Protein AF-A0A7R8VSJ0-F1 (afdb_monomer_lite)

InterPro domains:
  IPR018617 Ima1, N-terminal domain [PF09779] (17-130)
  IPR040041 Transmembrane protein 201 [PTHR28646] (9-121)

pLDDT: mean 77.92, std 18.59, range [39.81, 98.31]

Organism: Timema douglasi (NCBI:txid61478)

Radius of gyration: 23.64 Å; chains: 1; bounding box: 50×36×63 Å

Secondary structure (DSSP, 8-state):
----HHHHHHTT-EEEEE-TTT--EEEEEGGGTTSEE-TTT--EE-B-TTSSBSS--GGGT-GGGS----GGG--S------GGGPPPHHHHHHHHHHHHHHHT---SSGGGHHHHHGGGSTTTHHHHHGGG-

Structure (mmCIF, N/CA/C/O backbone):
data_AF-A0A7R8VSJ0-F1
#
_entry.id   AF-A0A7R8VSJ0-F1
#
loop_
_atom_site.group_PDB
_atom_site.id
_atom_site.type_symbol
_atom_site.label_atom_id
_atom_site.label_alt_id
_atom_site.label_comp_id
_atom_site.label_asym_id
_atom_site.label_entity_id
_atom_site.label_seq_id
_atom_site.pdbx_PDB_ins_code
_atom_site.Cartn_x
_atom_site.Cartn_y
_atom_site.Cartn_z
_atom_site.occupancy
_atom_site.B_iso_or_equiv
_atom_site.auth_seq_id
_atom_site.auth_comp_id
_atom_site.auth_asym_id
_atom_site.auth_atom_id
_atom_site.pdbx_PDB_model_num
ATOM 1 N N . MET A 1 1 ? 10.397 -17.850 -35.964 1.00 39.81 1 MET A N 1
ATOM 2 C CA . MET A 1 1 ? 9.974 -17.163 -34.722 1.00 39.81 1 MET A CA 1
ATOM 3 C C . MET A 1 1 ? 10.364 -15.698 -34.838 1.00 39.81 1 MET A C 1
ATOM 5 O O . MET A 1 1 ? 11.550 -15.401 -34.884 1.00 39.81 1 MET A O 1
ATOM 9 N N . ARG A 1 2 ? 9.397 -14.793 -35.027 1.00 45.97 2 ARG A N 1
ATOM 10 C CA . ARG A 1 2 ? 9.656 -13.374 -35.319 1.00 45.97 2 ARG A CA 1
ATOM 11 C C . ARG A 1 2 ? 9.321 -12.548 -34.081 1.00 45.97 2 ARG A C 1
ATOM 13 O O . ARG A 1 2 ? 8.182 -12.131 -33.908 1.00 45.97 2 ARG A O 1
ATOM 20 N N . TRP A 1 3 ? 10.304 -12.371 -33.205 1.00 49.09 3 TRP A N 1
ATOM 21 C CA . TRP A 1 3 ? 10.175 -11.503 -32.038 1.00 49.09 3 TRP A CA 1
ATOM 22 C C . TRP A 1 3 ? 9.968 -10.061 -32.512 1.00 49.09 3 TRP A C 1
ATOM 24 O O . TRP A 1 3 ? 10.756 -9.543 -33.308 1.00 49.09 3 TRP A O 1
ATOM 34 N N . LYS A 1 4 ? 8.876 -9.418 -32.087 1.00 52.50 4 LYS A N 1
ATOM 35 C CA . LYS A 1 4 ? 8.586 -8.033 -32.466 1.00 52.50 4 LYS A CA 1
ATOM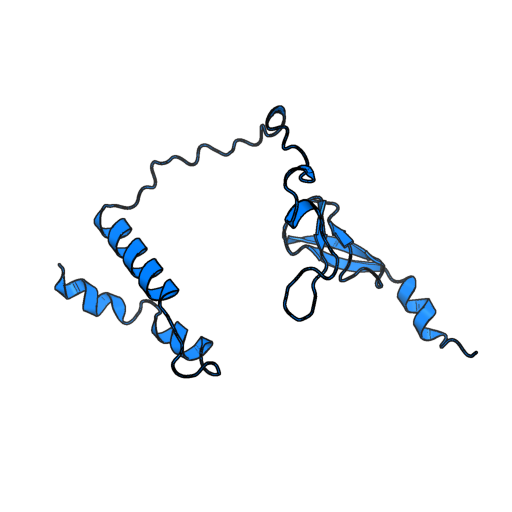 36 C C . LYS A 1 4 ? 9.618 -7.128 -31.791 1.00 52.50 4 LYS A C 1
ATOM 38 O O . LYS A 1 4 ? 9.660 -7.016 -30.571 1.00 52.50 4 LYS A O 1
ATOM 43 N N . VAL A 1 5 ? 10.423 -6.440 -32.598 1.00 57.50 5 VAL A N 1
ATOM 44 C CA . VAL A 1 5 ? 11.511 -5.517 -32.203 1.00 57.50 5 VAL A CA 1
ATOM 45 C C . VAL A 1 5 ? 11.097 -4.488 -31.121 1.00 57.50 5 VAL A C 1
ATOM 47 O O . VAL A 1 5 ? 11.942 -3.984 -30.384 1.00 57.50 5 VAL A O 1
ATOM 50 N N . GLY A 1 6 ? 9.796 -4.206 -30.968 1.00 55.69 6 GLY A N 1
ATOM 51 C CA . GLY A 1 6 ? 9.243 -3.305 -29.950 1.00 55.69 6 GLY A CA 1
ATOM 52 C C . GLY A 1 6 ? 9.138 -3.858 -28.517 1.00 55.69 6 GLY A C 1
ATOM 53 O O . GLY A 1 6 ? 9.053 -3.068 -27.579 1.00 55.69 6 GLY A O 1
ATOM 54 N N . GLU A 1 7 ? 9.160 -5.176 -28.302 1.00 53.72 7 GLU A N 1
ATOM 55 C CA . GLU A 1 7 ? 9.107 -5.762 -26.946 1.00 53.72 7 GLU A CA 1
ATOM 56 C C . GLU A 1 7 ? 10.467 -5.694 -26.243 1.00 53.72 7 GLU A C 1
ATOM 58 O O . GLU A 1 7 ? 10.545 -5.335 -25.071 1.00 53.72 7 GLU A O 1
ATOM 63 N N . PHE A 1 8 ? 11.561 -5.901 -26.981 1.00 53.50 8 PHE A N 1
ATOM 64 C CA . PHE A 1 8 ? 12.925 -5.794 -26.448 1.00 53.50 8 PHE A CA 1
ATOM 65 C C . PHE A 1 8 ? 13.298 -4.376 -25.994 1.00 53.50 8 PHE A C 1
ATOM 67 O O . PHE A 1 8 ? 14.071 -4.218 -25.050 1.00 53.50 8 PHE A O 1
ATOM 74 N N . ARG A 1 9 ? 12.753 -3.334 -26.638 1.00 58.94 9 ARG A N 1
ATOM 75 C CA . ARG A 1 9 ? 13.051 -1.937 -26.278 1.00 58.94 9 ARG A CA 1
ATOM 76 C C . ARG A 1 9 ? 12.439 -1.528 -24.938 1.00 58.94 9 ARG A C 1
ATOM 78 O O . ARG A 1 9 ? 13.078 -0.787 -24.200 1.00 58.94 9 ARG A O 1
ATOM 85 N N . ARG A 1 10 ? 11.247 -2.034 -24.601 1.00 58.28 10 ARG A N 1
ATOM 86 C CA . ARG A 1 10 ? 10.546 -1.684 -23.353 1.00 58.28 10 ARG A CA 1
ATOM 87 C C . ARG A 1 10 ? 11.219 -2.257 -22.108 1.00 58.28 10 ARG A C 1
ATOM 89 O O . ARG A 1 10 ? 11.279 -1.568 -21.102 1.00 58.28 10 ARG A O 1
ATOM 96 N N . ARG A 1 11 ? 11.821 -3.447 -22.198 1.00 59.34 11 ARG A N 1
ATOM 97 C CA . ARG A 1 11 ? 12.534 -4.095 -21.076 1.00 59.34 11 ARG A CA 1
ATOM 98 C C . ARG A 1 11 ? 13.752 -3.307 -20.573 1.00 59.34 11 ARG A C 1
ATOM 100 O O . ARG A 1 11 ? 14.182 -3.497 -19.447 1.00 59.34 11 ARG A O 1
ATOM 107 N N . ARG A 1 12 ? 14.308 -2.408 -21.396 1.00 70.62 12 ARG A N 1
ATOM 108 C CA . ARG A 1 12 ? 15.437 -1.536 -21.015 1.00 70.62 12 ARG A CA 1
ATOM 109 C C . ARG A 1 12 ? 15.009 -0.193 -20.432 1.00 70.62 12 ARG A C 1
ATOM 111 O O . ARG A 1 12 ? 15.861 0.540 -19.934 1.00 70.62 12 ARG A O 1
ATOM 118 N N . LEU A 1 13 ? 13.729 0.157 -20.530 1.00 87.00 13 LEU A N 1
ATOM 119 C CA . LEU A 1 13 ? 13.234 1.415 -19.995 1.00 87.00 13 LEU A CA 1
ATOM 120 C C . LEU A 1 13 ? 13.074 1.273 -18.490 1.00 87.00 13 LEU A C 1
ATOM 122 O O . LEU A 1 13 ? 12.472 0.319 -18.001 1.00 87.00 13 LEU A O 1
ATOM 126 N N . ARG A 1 14 ? 13.631 2.235 -17.766 1.00 93.88 14 ARG A N 1
ATOM 127 C CA . ARG A 1 14 ? 13.329 2.431 -16.357 1.00 93.88 14 ARG A CA 1
ATOM 128 C C . ARG A 1 14 ? 12.201 3.442 -16.240 1.00 93.88 14 ARG A C 1
ATOM 130 O O . ARG A 1 14 ? 12.119 4.364 -17.050 1.00 93.88 14 ARG A O 1
ATOM 137 N N . VAL A 1 15 ? 11.344 3.260 -15.251 1.00 95.56 15 VAL A N 1
ATOM 138 C CA . VAL A 1 15 ? 10.179 4.109 -15.013 1.00 95.56 15 VAL A CA 1
ATOM 139 C C . VAL A 1 15 ? 10.066 4.448 -13.538 1.00 95.56 15 VAL A C 1
ATOM 141 O O . VAL A 1 15 ? 10.421 3.642 -12.677 1.00 95.56 15 VAL A O 1
ATOM 144 N N . CYS A 1 16 ? 9.599 5.664 -13.272 1.00 97.19 16 CYS A N 1
ATOM 145 C CA . CYS A 1 16 ? 9.304 6.132 -11.928 1.00 97.19 16 CYS A CA 1
ATOM 146 C C . CYS A 1 16 ? 7.932 5.596 -11.506 1.00 97.19 16 CYS A C 1
ATOM 148 O O . CYS A 1 16 ? 6.957 5.757 -12.241 1.00 97.19 16 CYS A O 1
ATOM 150 N N . VAL A 1 17 ? 7.875 4.957 -10.344 1.00 97.62 17 VAL A N 1
ATOM 151 C CA . VAL A 1 17 ? 6.665 4.399 -9.731 1.00 97.62 17 VAL A CA 1
ATOM 152 C C . VAL A 1 17 ? 6.596 4.835 -8.272 1.00 97.62 17 VAL A C 1
ATOM 154 O O . VAL A 1 17 ? 7.627 5.095 -7.650 1.00 97.62 17 VAL A O 1
ATOM 157 N N . ASN A 1 18 ? 5.387 4.915 -7.728 1.00 98.19 18 ASN A N 1
ATOM 158 C CA . ASN A 1 18 ? 5.157 5.261 -6.331 1.00 98.19 18 ASN A CA 1
ATOM 159 C C . ASN A 1 18 ? 4.946 3.992 -5.496 1.00 98.19 18 ASN A C 1
ATOM 161 O O . ASN A 1 18 ? 4.258 3.072 -5.937 1.00 98.19 18 ASN A O 1
ATOM 165 N N . CYS A 1 19 ? 5.530 3.935 -4.301 1.00 98.06 19 CYS A N 1
ATOM 166 C CA . CYS A 1 19 ? 5.282 2.854 -3.358 1.00 98.06 19 CYS A CA 1
ATOM 167 C C . CYS A 1 19 ? 3.986 3.092 -2.578 1.00 98.06 19 CYS A C 1
ATOM 169 O O . CYS A 1 19 ? 3.901 4.023 -1.785 1.00 98.06 19 CYS A O 1
ATOM 171 N N . TRP A 1 20 ? 3.033 2.172 -2.697 1.00 97.00 20 TRP A N 1
ATOM 172 C CA . TRP A 1 20 ? 1.754 2.216 -1.974 1.00 97.00 20 TRP A CA 1
ATOM 173 C C . TRP A 1 20 ? 1.862 2.302 -0.434 1.00 97.00 20 TRP A C 1
ATOM 175 O O . TRP A 1 20 ? 0.931 2.766 0.214 1.00 97.00 20 TRP A O 1
ATOM 185 N N . TYR A 1 21 ? 2.981 1.872 0.164 1.00 96.31 21 TYR A N 1
ATOM 186 C CA . TYR A 1 21 ? 3.145 1.811 1.627 1.00 96.31 21 TYR A CA 1
ATOM 187 C C . TYR A 1 21 ? 3.764 3.075 2.215 1.00 96.31 21 TYR A C 1
ATOM 189 O O . TYR A 1 21 ? 3.221 3.661 3.146 1.00 96.31 21 TYR A O 1
ATOM 197 N N . CYS A 1 22 ? 4.927 3.485 1.703 1.00 96.94 22 CYS A N 1
ATOM 198 C CA . CYS A 1 22 ? 5.640 4.657 2.216 1.00 96.94 22 CYS A CA 1
ATOM 199 C C . CYS A 1 22 ? 5.382 5.927 1.399 1.00 96.94 22 CYS A C 1
ATOM 201 O O . CYS A 1 22 ? 5.863 6.988 1.782 1.00 96.94 22 CYS A O 1
ATOM 203 N N . ASN A 1 23 ? 4.641 5.825 0.290 1.00 97.44 23 ASN A N 1
ATOM 204 C CA . ASN A 1 23 ? 4.355 6.910 -0.648 1.00 97.44 23 ASN A CA 1
ATOM 205 C C . ASN A 1 23 ? 5.611 7.559 -1.269 1.00 97.44 23 ASN A C 1
ATOM 207 O O . ASN A 1 23 ? 5.525 8.628 -1.874 1.00 97.44 23 ASN A O 1
ATOM 211 N N . GLU A 1 24 ? 6.774 6.911 -1.162 1.00 98.00 24 GLU A N 1
ATOM 212 C CA . GLU A 1 24 ? 8.006 7.360 -1.806 1.00 98.00 24 GLU A CA 1
ATOM 213 C C . GLU A 1 24 ? 8.093 6.862 -3.246 1.00 98.00 24 GLU A C 1
ATOM 215 O O . GLU A 1 24 ? 7.717 5.731 -3.577 1.00 98.00 24 GLU A O 1
ATOM 220 N N . ASN A 1 25 ? 8.645 7.708 -4.112 1.00 98.31 25 ASN A N 1
ATOM 221 C CA . ASN A 1 25 ? 8.891 7.349 -5.500 1.00 98.31 25 ASN A CA 1
ATOM 222 C C . ASN A 1 25 ? 10.205 6.568 -5.634 1.00 98.31 25 ASN A C 1
ATOM 224 O O . ASN A 1 25 ? 11.211 6.856 -4.980 1.00 98.31 25 ASN A O 1
ATOM 228 N N . THR A 1 26 ? 10.215 5.582 -6.526 1.00 97.19 26 THR A N 1
ATOM 229 C CA . THR A 1 26 ? 11.410 4.819 -6.891 1.00 97.19 26 THR A CA 1
ATOM 230 C C . THR A 1 26 ? 11.445 4.552 -8.390 1.00 97.19 26 THR A C 1
ATOM 232 O O . THR A 1 26 ? 10.452 4.711 -9.097 1.00 97.19 26 THR A O 1
ATOM 235 N N . THR A 1 27 ? 12.613 4.174 -8.902 1.00 97.50 27 THR A N 1
ATOM 236 C CA . THR A 1 27 ? 12.813 3.874 -10.320 1.00 97.50 27 THR A CA 1
ATOM 237 C C . THR A 1 27 ? 13.074 2.388 -10.517 1.00 97.50 27 THR A C 1
ATOM 239 O O . THR A 1 27 ? 14.090 1.862 -10.064 1.00 97.50 27 THR A O 1
ATOM 242 N N . VAL A 1 28 ? 12.196 1.722 -11.263 1.00 96.38 28 VAL A N 1
ATOM 243 C CA . VAL A 1 28 ? 12.263 0.276 -11.528 1.00 96.38 28 VAL A CA 1
ATOM 244 C C . VAL A 1 28 ? 12.337 -0.006 -13.030 1.00 96.38 28 VAL A C 1
ATOM 246 O O . VAL A 1 28 ? 11.966 0.853 -13.836 1.00 96.38 28 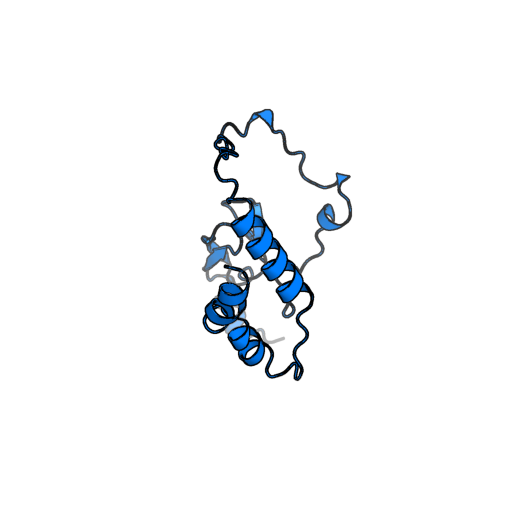VAL A O 1
ATOM 249 N N . PRO A 1 29 ? 12.839 -1.177 -13.462 1.00 95.19 29 PRO A N 1
ATOM 250 C CA . PRO A 1 29 ? 12.631 -1.643 -14.831 1.00 95.19 29 PRO A CA 1
ATOM 251 C C . PRO A 1 29 ? 11.140 -1.643 -15.182 1.00 95.19 29 PRO A C 1
ATOM 253 O O . PRO A 1 29 ? 10.311 -1.973 -14.341 1.00 95.19 29 PRO A O 1
ATOM 256 N N . TYR A 1 30 ? 10.791 -1.320 -16.426 1.00 93.88 30 TYR A N 1
ATOM 257 C CA . TYR A 1 30 ? 9.395 -1.275 -16.875 1.00 93.88 30 TYR A CA 1
ATOM 258 C C . TYR A 1 30 ? 8.642 -2.595 -16.645 1.00 93.88 30 TYR A C 1
ATOM 260 O O . TYR A 1 30 ? 7.452 -2.587 -16.358 1.00 93.88 30 TYR A O 1
ATOM 268 N N . GLU A 1 31 ? 9.332 -3.734 -16.734 1.00 93.44 31 GLU A N 1
ATOM 269 C CA . GLU A 1 31 ? 8.752 -5.054 -16.446 1.00 93.44 31 GLU A CA 1
ATOM 270 C C . GLU A 1 31 ? 8.418 -5.271 -14.960 1.00 93.44 31 GLU A C 1
ATOM 272 O O . GLU A 1 31 ? 7.604 -6.136 -14.653 1.00 93.44 31 GLU A O 1
ATOM 277 N N . ASN A 1 32 ? 8.959 -4.438 -14.065 1.00 95.56 32 ASN A N 1
ATOM 278 C CA . ASN A 1 32 ? 8.803 -4.553 -12.618 1.00 95.56 32 ASN A CA 1
ATOM 279 C C . ASN A 1 32 ? 7.842 -3.520 -12.015 1.00 95.56 32 ASN A C 1
ATOM 281 O O . ASN A 1 32 ? 7.783 -3.398 -10.797 1.00 95.56 32 ASN A O 1
ATOM 285 N N . VAL A 1 33 ? 7.083 -2.768 -12.821 1.00 95.44 33 VAL A N 1
ATOM 286 C CA . VAL A 1 33 ? 6.186 -1.699 -12.319 1.00 95.44 33 VAL A CA 1
ATOM 287 C C . VAL A 1 33 ? 5.158 -2.168 -11.290 1.00 95.44 33 VAL A C 1
ATOM 289 O O . VAL A 1 33 ? 4.699 -1.361 -10.493 1.00 95.44 33 VAL A O 1
ATOM 292 N N . ASN A 1 34 ? 4.808 -3.454 -11.316 1.00 96.81 34 ASN A N 1
ATOM 293 C CA . ASN A 1 34 ? 3.867 -4.094 -10.400 1.00 96.81 34 ASN A CA 1
ATOM 294 C C . ASN A 1 34 ? 4.491 -5.342 -9.747 1.00 96.81 34 ASN A C 1
ATOM 296 O O . ASN A 1 34 ? 3.790 -6.311 -9.485 1.00 96.81 34 ASN A O 1
ATOM 300 N N . CYS A 1 35 ? 5.815 -5.392 -9.584 1.00 96.75 35 CYS A N 1
ATOM 301 C CA . CYS A 1 35 ? 6.486 -6.488 -8.881 1.00 96.75 35 CYS A CA 1
ATOM 302 C C . CYS A 1 35 ? 7.889 -6.081 -8.413 1.00 96.75 35 CYS A C 1
ATOM 304 O O . CYS A 1 35 ? 8.906 -6.534 -8.943 1.00 96.75 35 CYS A O 1
ATOM 306 N N . PHE A 1 36 ? 7.962 -5.216 -7.404 1.00 97.06 36 PHE A N 1
ATOM 307 C CA . PHE A 1 36 ? 9.241 -4.773 -6.846 1.00 97.06 36 PHE A CA 1
ATOM 308 C C . PHE A 1 36 ? 9.193 -4.639 -5.327 1.00 97.06 36 PHE A C 1
ATOM 310 O O . PHE A 1 36 ? 8.160 -4.311 -4.764 1.00 97.06 36 PHE A O 1
ATOM 317 N N . GLU A 1 37 ? 10.321 -4.854 -4.658 1.00 96.81 37 GLU A N 1
ATOM 318 C CA . GLU A 1 37 ? 10.484 -4.478 -3.250 1.00 9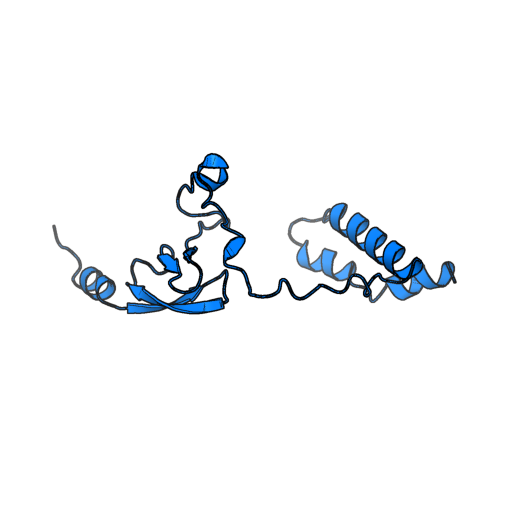6.81 37 GLU A CA 1
ATOM 319 C C . GLU A 1 37 ? 10.921 -3.014 -3.177 1.00 96.81 37 GLU A C 1
ATOM 321 O O . GLU A 1 37 ? 11.816 -2.575 -3.908 1.00 96.81 37 GLU A O 1
ATOM 326 N N . CYS A 1 38 ? 10.239 -2.222 -2.351 1.00 96.62 38 CYS A N 1
ATOM 327 C CA . CYS A 1 38 ? 10.532 -0.805 -2.218 1.00 96.62 38 CYS A CA 1
ATOM 328 C C . CYS A 1 38 ? 11.881 -0.605 -1.507 1.00 96.62 38 CYS A C 1
ATOM 330 O O . CYS A 1 38 ? 12.016 -1.042 -0.369 1.00 96.62 38 CYS A O 1
ATOM 332 N N . PRO A 1 39 ? 12.843 0.142 -2.084 1.00 96.81 39 PRO A N 1
ATOM 333 C CA . PRO A 1 39 ? 14.154 0.349 -1.458 1.00 96.81 39 PRO A CA 1
ATOM 334 C C . PRO A 1 39 ? 14.120 1.258 -0.217 1.00 96.81 39 PRO A C 1
ATOM 336 O O . PRO A 1 39 ? 15.151 1.461 0.415 1.00 96.81 39 PRO A O 1
ATOM 339 N N . HIS A 1 40 ? 12.966 1.856 0.099 1.00 94.88 40 HIS A N 1
ATOM 340 C CA . HIS A 1 40 ? 12.807 2.792 1.218 1.00 94.88 40 HIS A CA 1
ATOM 341 C C . HIS A 1 40 ? 12.178 2.151 2.459 1.00 94.88 40 HIS A C 1
ATOM 343 O O . HIS A 1 40 ? 12.395 2.636 3.567 1.00 94.88 40 HIS A O 1
ATOM 349 N N . CYS A 1 41 ? 11.353 1.114 2.287 1.00 94.50 41 CYS A N 1
ATOM 350 C CA . CYS A 1 41 ? 10.602 0.489 3.383 1.00 94.50 41 CYS A CA 1
ATOM 351 C C . CYS A 1 41 ? 10.547 -1.043 3.322 1.00 94.50 41 CYS A C 1
ATOM 353 O O . CYS A 1 41 ? 9.822 -1.652 4.109 1.00 94.50 41 CYS A O 1
ATOM 355 N N . ASP A 1 42 ? 11.250 -1.649 2.363 1.00 93.25 42 ASP A N 1
ATOM 356 C CA . ASP A 1 42 ? 11.362 -3.095 2.145 1.00 93.25 42 ASP A CA 1
ATOM 357 C C . ASP A 1 42 ? 10.024 -3.820 1.901 1.00 93.25 42 ASP A C 1
ATOM 359 O O . ASP A 1 42 ? 9.964 -5.045 1.844 1.00 93.25 42 ASP A O 1
ATOM 363 N N . GLN A 1 43 ? 8.928 -3.075 1.715 1.00 93.81 43 GLN A N 1
ATOM 364 C CA . GLN A 1 43 ? 7.621 -3.648 1.408 1.00 93.81 43 GLN A CA 1
ATOM 365 C C . GLN A 1 43 ? 7.510 -3.993 -0.076 1.00 93.81 43 GLN A C 1
ATOM 367 O O . GLN A 1 43 ? 7.922 -3.221 -0.950 1.00 93.81 43 GLN A O 1
ATOM 372 N N . TYR A 1 44 ? 6.905 -5.144 -0.362 1.00 95.94 44 TYR A N 1
ATOM 373 C CA . TYR A 1 44 ? 6.642 -5.591 -1.722 1.00 95.94 44 TYR A CA 1
ATOM 374 C C . TYR A 1 44 ? 5.488 -4.805 -2.357 1.00 95.94 44 TYR A C 1
ATOM 376 O O . TYR A 1 44 ? 4.406 -4.696 -1.791 1.00 95.94 44 TYR A O 1
ATOM 384 N N . ASN A 1 45 ? 5.712 -4.273 -3.554 1.00 97.44 45 ASN A N 1
ATOM 385 C CA . ASN A 1 45 ? 4.762 -3.503 -4.341 1.00 97.44 45 ASN A CA 1
ATOM 386 C C . ASN A 1 45 ? 4.388 -4.287 -5.608 1.00 97.44 45 ASN A C 1
ATOM 388 O O . ASN A 1 45 ? 5.100 -4.274 -6.619 1.00 97.44 45 ASN A O 1
ATOM 392 N N . GLY A 1 46 ? 3.277 -5.015 -5.520 1.00 97.44 46 GLY A N 1
ATOM 393 C CA . GLY A 1 46 ? 2.761 -5.828 -6.611 1.00 97.44 46 GLY A CA 1
ATOM 394 C C . GLY A 1 46 ? 1.412 -6.440 -6.271 1.00 97.44 46 GLY A C 1
ATOM 395 O O . GLY A 1 46 ? 1.320 -7.268 -5.365 1.00 97.44 46 GLY A O 1
ATOM 396 N N . PHE A 1 47 ? 0.376 -6.042 -7.010 1.00 97.44 47 PHE A N 1
ATOM 397 C CA . PHE A 1 47 ? -1.007 -6.407 -6.711 1.00 97.44 47 PHE A CA 1
ATOM 398 C C . PHE A 1 47 ? -1.703 -7.095 -7.888 1.00 97.44 47 PHE A C 1
ATOM 400 O O . PHE A 1 47 ? -1.404 -6.824 -9.057 1.00 97.44 47 PHE A O 1
ATOM 407 N N . SER A 1 48 ? -2.620 -8.008 -7.589 1.00 96.69 48 SER A N 1
ATOM 408 C CA . SER A 1 48 ? -3.581 -8.561 -8.542 1.00 96.69 48 SER A CA 1
ATOM 409 C C . SER A 1 48 ? -4.746 -7.586 -8.763 1.00 96.69 48 SER A C 1
ATOM 411 O O . SER A 1 48 ? -4.895 -6.588 -8.060 1.00 96.69 48 SER A O 1
ATOM 413 N N . ASN A 1 49 ? -5.578 -7.844 -9.776 1.00 95.50 49 ASN A N 1
ATOM 414 C CA . ASN A 1 49 ? -6.677 -6.941 -10.153 1.00 95.50 49 ASN A CA 1
ATOM 415 C C . ASN A 1 49 ? -7.769 -6.803 -9.075 1.00 95.50 49 ASN A C 1
ATOM 417 O O . ASN A 1 49 ? -8.559 -5.866 -9.125 1.00 95.50 49 ASN A O 1
ATOM 421 N N . ASP A 1 50 ? -7.829 -7.738 -8.132 1.00 94.56 50 ASP A N 1
ATOM 422 C CA . ASP A 1 50 ? -8.708 -7.741 -6.960 1.00 94.56 50 ASP A CA 1
ATOM 423 C C . ASP A 1 50 ? -8.074 -7.068 -5.726 1.00 94.56 50 ASP A C 1
ATOM 425 O O . ASP A 1 50 ? -8.709 -6.988 -4.678 1.00 94.56 50 ASP A O 1
ATOM 429 N N . GLY A 1 51 ? -6.840 -6.564 -5.844 1.00 92.19 51 GLY A N 1
ATOM 430 C CA . GLY A 1 51 ? -6.129 -5.850 -4.782 1.00 92.19 51 GLY A CA 1
ATOM 431 C C . GLY A 1 51 ? -5.308 -6.733 -3.839 1.00 92.19 51 GLY A C 1
ATOM 432 O O . GLY A 1 51 ? -4.647 -6.201 -2.949 1.00 92.19 51 GLY A O 1
ATOM 433 N N . GLY A 1 52 ? -5.308 -8.057 -4.027 1.00 94.88 52 GLY A N 1
ATOM 434 C CA . GLY A 1 52 ? -4.398 -8.966 -3.322 1.00 94.88 52 GLY A CA 1
ATOM 435 C C . GLY A 1 52 ? -2.949 -8.837 -3.803 1.00 94.88 52 GLY A C 1
ATOM 436 O O . GLY A 1 52 ? -2.673 -8.137 -4.775 1.00 94.88 52 GLY A O 1
ATOM 437 N N . TYR A 1 53 ? -2.004 -9.521 -3.152 1.00 96.88 53 TYR A N 1
ATOM 438 C CA . TYR A 1 53 ? -0.638 -9.624 -3.675 1.00 96.88 53 TYR A CA 1
ATOM 439 C C . TYR A 1 53 ? -0.595 -10.545 -4.893 1.00 96.88 53 TYR A C 1
ATOM 441 O O . TYR A 1 53 ? -1.195 -11.617 -4.910 1.00 96.88 53 TYR A O 1
ATOM 449 N N . ASN A 1 54 ? 0.181 -10.165 -5.907 1.00 96.94 54 ASN A N 1
ATOM 450 C CA . ASN A 1 54 ? 0.376 -10.993 -7.104 1.00 96.94 54 ASN A CA 1
ATOM 451 C C . ASN A 1 54 ? 1.483 -12.057 -6.957 1.00 96.94 54 ASN A C 1
ATOM 453 O O . ASN A 1 54 ? 1.876 -12.686 -7.942 1.00 96.94 54 ASN A O 1
ATOM 457 N N . LYS A 1 55 ? 1.980 -12.257 -5.734 1.00 95.06 55 LYS A N 1
ATOM 458 C CA . LYS A 1 55 ? 2.879 -13.341 -5.340 1.00 95.06 55 LYS A CA 1
ATOM 459 C C . LYS A 1 55 ? 2.420 -13.905 -4.003 1.00 95.06 55 LYS A C 1
ATOM 461 O O . LYS A 1 55 ? 1.832 -13.187 -3.199 1.00 95.06 55 LYS A O 1
ATOM 466 N N . ASP A 1 56 ? 2.765 -15.161 -3.761 1.00 94.19 56 ASP A N 1
ATOM 467 C CA . ASP A 1 56 ? 2.654 -15.735 -2.427 1.00 94.19 56 ASP A CA 1
ATOM 468 C C . ASP A 1 56 ? 3.690 -15.085 -1.494 1.00 94.19 56 ASP A C 1
ATOM 470 O O . ASP A 1 56 ? 4.859 -14.898 -1.867 1.00 94.19 56 ASP A O 1
ATOM 474 N N . ILE A 1 57 ? 3.250 -14.709 -0.295 1.00 91.38 57 ILE A N 1
ATOM 475 C CA . ILE A 1 57 ? 4.093 -14.148 0.761 1.00 91.38 57 ILE A CA 1
ATOM 476 C C . ILE A 1 57 ? 3.934 -15.060 1.983 1.00 91.38 57 ILE A C 1
ATOM 478 O O . ILE A 1 57 ? 3.064 -14.817 2.818 1.00 91.38 57 ILE A O 1
ATOM 482 N N . PRO A 1 58 ? 4.791 -16.088 2.133 1.00 91.81 58 PRO A N 1
ATOM 483 C CA . PRO A 1 58 ? 4.655 -17.094 3.188 1.00 91.81 58 PRO A CA 1
ATOM 484 C C . PRO A 1 58 ? 4.579 -16.519 4.607 1.00 91.81 58 PRO A C 1
ATOM 486 O O . PRO A 1 58 ? 3.862 -17.051 5.448 1.00 91.81 58 PRO A O 1
ATOM 489 N N . ALA A 1 59 ? 5.249 -15.390 4.862 1.00 88.62 59 ALA A N 1
ATOM 490 C CA . ALA A 1 59 ? 5.201 -14.683 6.145 1.00 88.62 59 ALA A CA 1
ATOM 491 C C . ALA A 1 59 ? 3.797 -14.183 6.539 1.00 88.62 59 ALA A C 1
ATOM 493 O O . ALA A 1 59 ? 3.538 -13.928 7.710 1.00 88.62 59 ALA A O 1
ATOM 494 N N . GLN A 1 60 ? 2.861 -14.086 5.588 1.00 89.62 60 GLN A N 1
ATOM 495 C CA . GLN A 1 60 ? 1.456 -13.797 5.885 1.00 89.62 60 GLN A CA 1
ATOM 496 C C . GLN A 1 60 ? 0.688 -15.011 6.426 1.00 89.62 60 GLN A C 1
ATOM 498 O O . GLN A 1 60 ? -0.388 -14.837 6.996 1.00 89.62 60 GLN A O 1
ATOM 503 N N . HIS A 1 61 ? 1.207 -16.225 6.230 1.00 91.94 61 HIS A N 1
ATOM 504 C CA . HIS A 1 61 ? 0.563 -17.482 6.619 1.00 91.94 61 HIS A CA 1
ATOM 505 C C . HIS A 1 61 ? 1.275 -18.184 7.781 1.00 91.94 61 HIS A C 1
ATOM 507 O O . HIS A 1 61 ? 0.648 -18.973 8.483 1.00 91.94 61 HIS A O 1
ATOM 513 N N . ASP A 1 62 ? 2.558 -17.889 7.987 1.00 91.44 62 ASP A N 1
ATOM 514 C CA . ASP A 1 62 ? 3.370 -18.424 9.072 1.00 91.44 62 ASP A CA 1
ATOM 515 C C . ASP A 1 62 ? 4.121 -17.291 9.778 1.00 91.44 62 ASP A C 1
ATOM 517 O O . ASP A 1 62 ? 5.031 -16.666 9.225 1.00 91.44 62 ASP A O 1
ATOM 521 N N . GLU A 1 63 ? 3.737 -17.036 11.026 1.00 88.19 63 GLU A N 1
ATOM 522 C CA . GLU A 1 63 ? 4.317 -15.978 11.848 1.00 88.19 63 GLU A CA 1
ATOM 523 C C . GLU A 1 63 ? 5.806 -16.181 12.138 1.00 88.19 63 GLU A C 1
ATOM 525 O O . GLU A 1 63 ? 6.522 -15.201 12.350 1.00 88.19 63 GLU A O 1
ATOM 530 N N . LEU A 1 64 ? 6.291 -17.427 12.091 1.00 89.56 64 LEU A N 1
ATOM 531 C CA . LEU A 1 64 ? 7.701 -17.755 12.293 1.00 89.56 64 LEU A CA 1
ATOM 532 C C . LEU A 1 64 ? 8.583 -17.232 11.152 1.00 89.56 64 LEU A C 1
ATOM 534 O O . LEU A 1 64 ? 9.794 -17.098 11.323 1.00 89.56 64 LEU A O 1
ATOM 538 N N . LEU A 1 65 ? 7.983 -16.928 9.997 1.00 88.00 65 LEU A N 1
ATOM 539 C CA . LEU A 1 65 ? 8.661 -16.360 8.833 1.00 88.00 65 LEU A CA 1
ATOM 540 C C . LEU A 1 65 ? 8.661 -14.824 8.834 1.00 88.00 65 LEU A C 1
ATOM 542 O O . LEU A 1 65 ? 9.276 -14.218 7.954 1.00 88.00 65 LEU A O 1
ATOM 546 N N . ASN A 1 66 ? 8.003 -14.177 9.803 1.00 83.81 66 ASN A N 1
ATOM 547 C CA . ASN A 1 66 ? 8.097 -12.730 9.956 1.00 83.81 66 ASN A CA 1
ATOM 548 C C . ASN A 1 66 ? 9.514 -12.329 10.371 1.00 83.81 66 ASN A C 1
ATOM 550 O O . ASN A 1 66 ? 10.140 -12.961 11.224 1.00 83.81 66 ASN A O 1
ATOM 554 N N . HIS A 1 67 ? 10.017 -11.232 9.800 1.00 77.69 67 HIS A N 1
ATOM 555 C CA . HIS A 1 67 ? 11.289 -10.676 10.240 1.00 77.69 67 HIS A CA 1
ATOM 556 C C . HIS A 1 67 ? 11.210 -10.333 11.735 1.00 77.69 67 HIS A C 1
ATOM 558 O O . HIS A 1 67 ? 10.306 -9.591 12.135 1.00 77.69 67 HIS A O 1
ATOM 564 N N . PRO A 1 68 ? 12.138 -10.838 12.572 1.00 70.88 68 PRO A N 1
ATOM 565 C CA . PRO A 1 68 ? 12.132 -10.531 13.989 1.00 70.88 68 PRO A CA 1
ATOM 566 C C . PRO A 1 68 ? 12.309 -9.025 14.154 1.00 70.88 68 PRO A C 1
ATOM 568 O O . PRO A 1 68 ? 13.343 -8.454 13.797 1.00 70.88 68 PRO A O 1
ATOM 571 N N . ILE A 1 69 ? 11.284 -8.366 14.691 1.00 63.06 69 ILE A N 1
ATOM 572 C CA . ILE A 1 69 ? 11.369 -6.959 15.058 1.00 63.06 69 ILE A CA 1
ATOM 573 C C . ILE A 1 69 ? 12.299 -6.892 16.271 1.00 63.06 69 ILE A C 1
ATOM 575 O O . ILE A 1 69 ? 11.867 -7.025 17.413 1.00 63.06 69 ILE A O 1
ATOM 579 N N . ASN A 1 70 ? 13.596 -6.688 16.035 1.00 53.59 70 ASN A N 1
ATOM 580 C CA . ASN A 1 70 ? 14.511 -6.259 17.085 1.00 53.59 70 ASN A CA 1
ATOM 581 C C . ASN A 1 70 ? 14.121 -4.827 17.469 1.00 53.59 70 ASN A C 1
ATOM 583 O O . ASN A 1 70 ? 14.618 -3.847 16.912 1.00 53.59 70 ASN A O 1
ATOM 587 N N . THR A 1 71 ? 13.214 -4.701 18.435 1.00 52.69 71 THR A N 1
ATOM 588 C CA . THR A 1 71 ? 12.778 -3.424 19.022 1.00 52.69 71 THR A CA 1
ATOM 589 C C . THR A 1 71 ? 13.932 -2.624 19.640 1.00 52.69 71 THR A C 1
ATOM 591 O O . THR A 1 71 ? 13.763 -1.446 19.932 1.00 52.69 71 THR A O 1
ATOM 594 N N . ALA A 1 72 ? 15.127 -3.213 19.768 1.00 51.62 72 ALA A N 1
ATOM 595 C CA . ALA A 1 72 ? 16.328 -2.580 20.308 1.00 51.62 72 ALA A CA 1
ATOM 596 C C . ALA A 1 72 ? 16.804 -1.332 19.533 1.00 51.62 72 ALA A C 1
ATOM 598 O O . ALA A 1 72 ? 17.381 -0.439 20.144 1.00 51.62 72 ALA A O 1
ATOM 599 N N . ASN A 1 73 ? 16.543 -1.237 18.219 1.00 45.78 73 ASN A N 1
ATOM 600 C CA . ASN A 1 73 ? 17.046 -0.134 17.380 1.00 45.78 73 ASN A CA 1
ATOM 601 C C . ASN A 1 73 ? 15.958 0.822 16.862 1.00 45.78 73 ASN A C 1
ATOM 603 O O . ASN A 1 73 ? 16.266 1.759 16.126 1.00 45.78 73 ASN A O 1
ATOM 607 N N . GLN A 1 74 ? 14.694 0.650 17.264 1.00 47.88 74 GLN A N 1
ATOM 608 C CA . GLN A 1 74 ? 13.667 1.668 17.031 1.00 47.88 74 GLN A CA 1
ATOM 609 C C . GLN A 1 74 ? 13.704 2.707 18.160 1.00 47.88 74 GLN A C 1
ATOM 611 O O . GLN A 1 74 ? 12.794 2.826 18.968 1.00 47.88 74 GLN A O 1
ATOM 616 N N . THR A 1 75 ? 14.779 3.497 18.193 1.00 45.47 75 THR A N 1
ATOM 617 C CA . THR A 1 75 ? 14.839 4.783 18.912 1.00 45.47 75 THR A CA 1
ATOM 618 C C . THR A 1 75 ? 14.223 5.922 18.099 1.00 45.47 75 THR A C 1
ATOM 620 O O . THR A 1 75 ? 14.361 7.093 18.450 1.00 45.47 75 THR A O 1
ATOM 623 N N . LYS A 1 76 ? 13.470 5.614 17.034 1.00 47.66 76 LYS A N 1
ATOM 624 C CA . LYS A 1 76 ? 12.355 6.487 16.681 1.00 47.66 76 LYS A CA 1
ATOM 625 C C . LYS A 1 76 ? 11.393 6.308 17.828 1.00 47.66 76 LYS A C 1
ATOM 627 O O . LYS A 1 76 ? 10.779 5.251 17.930 1.00 47.66 76 LYS A O 1
ATOM 632 N N . SER A 1 77 ? 11.355 7.287 18.728 1.00 45.22 77 SER A N 1
ATOM 633 C CA . SER A 1 77 ? 10.302 7.355 19.718 1.00 45.22 77 SER A CA 1
ATOM 634 C C . SER A 1 77 ? 9.016 6.986 18.983 1.00 45.22 77 SER A C 1
ATOM 636 O O . SER A 1 77 ? 8.607 7.661 18.035 1.00 45.22 77 SER A O 1
ATOM 638 N N . LEU A 1 78 ? 8.405 5.861 19.364 1.00 48.19 78 LEU A N 1
ATOM 639 C CA . LEU A 1 78 ? 6.959 5.742 19.312 1.00 48.19 78 LEU A CA 1
ATOM 640 C C . LEU A 1 78 ? 6.533 6.899 20.191 1.00 48.19 78 LEU A C 1
ATOM 642 O O . LEU A 1 78 ? 6.483 6.745 21.411 1.00 48.19 78 LEU A O 1
ATOM 646 N N . GLY A 1 79 ? 6.514 8.095 19.589 1.00 43.84 79 GLY A N 1
ATOM 647 C CA . GLY A 1 79 ? 6.467 9.356 20.293 1.00 43.84 79 GLY A CA 1
ATOM 648 C C . GLY A 1 79 ? 5.291 9.177 21.185 1.00 43.84 79 GLY A C 1
ATOM 649 O O . GLY A 1 79 ? 4.234 8.913 20.621 1.00 43.84 79 GLY A O 1
ATOM 650 N N . GLN A 1 80 ? 5.551 9.139 22.503 1.00 46.06 80 GLN A N 1
ATOM 651 C CA . GLN A 1 80 ? 4.581 8.874 23.554 1.00 46.06 80 GLN A CA 1
ATOM 652 C C . GLN A 1 80 ? 3.265 9.378 23.007 1.00 46.06 80 GLN A C 1
ATOM 654 O O . GLN A 1 80 ? 3.087 10.598 22.913 1.00 46.06 80 GLN A O 1
ATOM 659 N N . ILE A 1 81 ? 2.430 8.472 22.476 1.00 50.12 81 ILE A N 1
ATOM 660 C CA . ILE A 1 81 ? 1.130 8.886 21.985 1.00 50.12 81 ILE A CA 1
ATOM 661 C C . ILE A 1 81 ? 0.484 9.160 23.306 1.00 50.12 81 ILE A C 1
ATOM 663 O O . ILE A 1 81 ? 0.110 8.231 24.019 1.00 50.12 81 ILE A O 1
ATOM 667 N N . SER A 1 82 ? 0.578 10.421 23.715 1.00 50.34 82 SER A N 1
ATOM 668 C CA . SER A 1 82 ? 0.087 10.872 24.982 1.00 50.34 82 SER A CA 1
ATOM 669 C C . SER A 1 82 ? -1.341 10.378 24.990 1.00 50.34 82 SER A C 1
ATOM 671 O O . SER A 1 82 ? -2.166 10.848 24.202 1.00 50.34 82 SER A O 1
ATOM 673 N N . SER A 1 83 ? -1.623 9.384 25.834 1.00 53.53 83 SER A N 1
ATOM 674 C CA . SER A 1 83 ? -2.964 8.821 25.972 1.00 53.53 83 SER A CA 1
ATOM 675 C C . SER A 1 83 ? -3.940 9.874 26.521 1.00 53.53 83 SER A C 1
ATOM 677 O O . SER A 1 83 ? -5.119 9.611 26.717 1.00 53.53 83 SER A O 1
ATOM 679 N N . SER A 1 84 ? -3.464 11.112 26.701 1.00 54.69 84 SER A N 1
ATOM 680 C CA . SER A 1 84 ? -4.201 12.317 27.045 1.00 54.69 84 SER A CA 1
ATOM 681 C C . SER A 1 84 ? -5.159 12.837 25.967 1.00 54.69 84 SER A C 1
ATOM 683 O O . SER A 1 84 ? -5.778 13.870 26.199 1.00 54.69 84 SER A O 1
ATOM 685 N N . LYS A 1 85 ? -5.292 12.197 24.797 1.00 61.47 85 LYS A N 1
ATOM 686 C CA . LYS A 1 85 ? -6.352 12.526 23.822 1.00 61.47 85 LYS A CA 1
ATOM 687 C C . LYS A 1 85 ? -7.486 11.499 23.825 1.00 61.47 85 LYS A C 1
ATOM 689 O O . LYS A 1 85 ? -8.028 11.166 22.777 1.00 61.47 85 LYS A O 1
ATOM 694 N N . SER A 1 86 ? -7.858 11.006 25.004 1.00 72.81 86 SER A N 1
ATOM 695 C CA . SER A 1 86 ? -9.181 10.412 25.192 1.00 72.81 86 SER A CA 1
ATOM 696 C C . SER A 1 86 ? -10.232 11.460 24.831 1.00 72.81 86 SER A C 1
ATOM 698 O O . SER A 1 86 ? -10.198 12.578 25.347 1.00 72.81 86 SER A O 1
ATOM 700 N N . LEU A 1 87 ? -11.184 11.107 23.969 1.00 81.19 87 LEU A N 1
ATOM 701 C CA . LEU A 1 87 ? -12.384 11.918 23.784 1.00 81.19 87 LEU A CA 1
ATO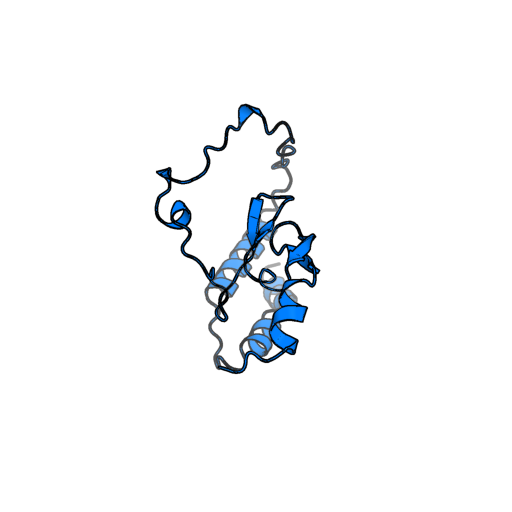M 702 C C . LEU A 1 87 ? -13.134 12.043 25.128 1.00 81.19 87 LEU A C 1
ATOM 704 O O . LEU A 1 87 ? -12.900 11.263 26.057 1.00 81.19 87 LEU A O 1
ATOM 708 N N . CYS A 1 88 ? -14.036 13.018 25.271 1.00 87.19 88 CYS A N 1
ATOM 709 C CA . CYS A 1 88 ? -14.936 13.019 26.429 1.00 87.19 88 CYS A CA 1
ATOM 710 C C . CYS A 1 88 ? -15.870 11.795 26.367 1.00 87.19 88 CYS A C 1
ATOM 712 O O . CYS A 1 88 ? -16.040 11.197 25.304 1.00 87.19 88 CYS A O 1
ATOM 714 N N . HI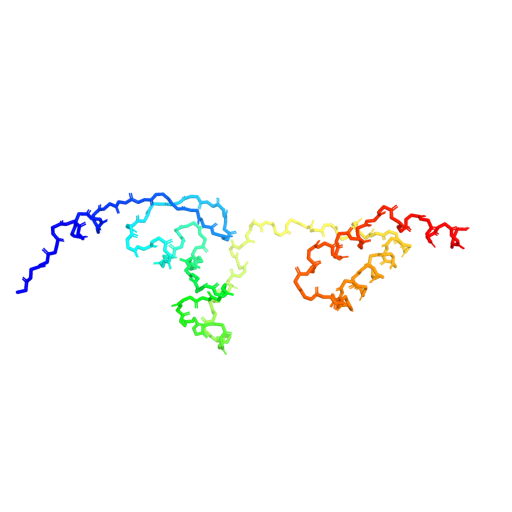S A 1 89 ? -16.494 11.420 27.487 1.00 83.81 89 HIS A N 1
ATOM 715 C CA . HIS A 1 89 ? -17.405 10.266 27.558 1.00 83.81 89 HIS A CA 1
ATOM 716 C C . HIS A 1 89 ? -18.439 10.258 26.417 1.00 83.81 89 HIS A C 1
ATOM 718 O O . HIS A 1 89 ? -18.600 9.265 25.715 1.00 83.81 89 HIS A O 1
ATOM 724 N N . TYR A 1 90 ? -19.062 11.408 26.168 1.00 85.94 90 TYR A N 1
ATOM 725 C CA . TYR A 1 90 ? -20.046 11.578 25.106 1.00 85.94 90 TYR A CA 1
ATOM 726 C C . TYR A 1 90 ? -19.462 11.388 23.698 1.00 85.94 90 TYR A C 1
ATOM 728 O O . TYR A 1 90 ? -20.032 10.690 22.865 1.00 85.94 90 TYR A O 1
ATOM 736 N N . CYS A 1 91 ? -18.290 11.962 23.432 1.00 84.75 91 CYS A N 1
ATOM 737 C CA . CYS A 1 91 ? -17.629 11.810 22.143 1.00 84.75 91 CYS A CA 1
ATOM 738 C C . CYS A 1 91 ? -17.136 10.373 21.906 1.00 84.75 91 CYS A C 1
ATOM 740 O O . CYS A 1 91 ? -17.178 9.924 20.764 1.00 84.75 91 CYS A O 1
ATOM 742 N N . ASN A 1 92 ? -16.738 9.638 22.953 1.00 86.56 92 ASN A N 1
ATOM 743 C CA . ASN A 1 92 ? -16.437 8.206 22.838 1.00 86.56 92 ASN A CA 1
ATOM 744 C C . ASN A 1 92 ? -17.686 7.400 22.464 1.00 86.56 92 ASN A C 1
ATOM 746 O O . ASN A 1 92 ? -17.623 6.594 21.544 1.00 86.56 92 ASN A O 1
ATOM 750 N N . ILE A 1 93 ? -18.830 7.660 23.110 1.00 87.69 93 ILE A N 1
ATOM 751 C CA . ILE A 1 93 ? -20.104 7.009 22.757 1.00 87.69 93 ILE A CA 1
ATOM 752 C C . ILE A 1 93 ? -20.480 7.310 21.304 1.00 87.69 93 ILE A C 1
ATOM 754 O O . ILE A 1 93 ? -20.804 6.402 20.546 1.00 87.69 93 ILE A O 1
ATOM 758 N N . ASN A 1 94 ? -20.380 8.570 20.879 1.00 87.19 94 ASN A N 1
ATOM 759 C CA . ASN A 1 94 ? -20.675 8.947 19.497 1.00 87.19 94 ASN A CA 1
ATOM 760 C C . ASN A 1 94 ? -19.726 8.285 18.494 1.00 87.19 94 ASN A C 1
ATOM 762 O O . ASN A 1 94 ? -20.140 7.951 17.385 1.00 87.19 94 ASN A O 1
ATOM 766 N N . GLN A 1 95 ? -18.453 8.118 18.854 1.00 86.94 95 GLN A N 1
ATOM 767 C CA . GLN A 1 95 ? -17.501 7.403 18.015 1.00 86.94 95 GLN A CA 1
ATOM 768 C C . GLN A 1 95 ? -17.868 5.917 17.910 1.00 86.94 95 GLN A C 1
ATOM 770 O O . GLN A 1 95 ? -17.892 5.388 16.802 1.00 86.94 95 GLN A O 1
ATOM 775 N N . GLU A 1 96 ? -18.208 5.274 19.026 1.00 85.94 96 GLU A N 1
ATOM 776 C CA . GLU A 1 96 ? -18.630 3.871 19.065 1.00 85.94 96 GLU A CA 1
ATOM 777 C C . GLU A 1 96 ? -19.890 3.637 18.216 1.00 85.94 96 GLU A C 1
ATOM 779 O O . GLU A 1 96 ? -19.913 2.749 17.367 1.00 85.94 96 GLU A O 1
ATOM 784 N N . LEU A 1 97 ? -20.904 4.497 18.351 1.00 86.56 97 LEU A N 1
ATOM 785 C CA . LEU A 1 97 ? -22.132 4.422 17.552 1.00 86.56 97 LEU A CA 1
ATOM 786 C C . LEU A 1 97 ? -21.852 4.546 16.049 1.00 86.56 97 LEU A C 1
ATOM 788 O O . LEU A 1 97 ? -22.408 3.789 15.253 1.00 86.56 97 LEU A O 1
ATOM 792 N N . LYS A 1 98 ? -20.953 5.456 15.652 1.00 84.38 98 LYS A N 1
ATOM 793 C CA . LYS A 1 98 ? -20.536 5.595 14.247 1.00 84.38 98 LYS A CA 1
ATOM 794 C C . LYS A 1 98 ? -19.867 4.325 13.732 1.00 84.38 98 LYS A C 1
ATOM 796 O O . LYS A 1 98 ? -20.170 3.895 12.624 1.00 84.38 98 LYS A O 1
ATOM 801 N N . ILE A 1 99 ? -18.981 3.716 14.521 1.00 84.31 99 ILE A N 1
ATOM 802 C CA . ILE A 1 99 ? -18.301 2.469 14.142 1.00 84.31 99 ILE A CA 1
ATOM 803 C C . ILE A 1 99 ? -19.320 1.340 13.963 1.00 84.31 99 ILE A C 1
ATOM 805 O O . ILE A 1 99 ? -19.302 0.670 12.934 1.00 84.31 99 ILE A O 1
ATOM 809 N N . GLN A 1 100 ? -20.235 1.163 14.918 1.00 82.94 100 GLN A N 1
ATOM 810 C CA . GLN A 1 100 ? -21.255 0.112 14.861 1.00 82.94 100 GLN A CA 1
ATOM 811 C C . GLN A 1 100 ? -22.175 0.263 13.643 1.00 82.94 100 GLN A C 1
ATOM 813 O O . GLN A 1 100 ? -22.467 -0.719 12.962 1.00 82.94 100 GLN A O 1
ATOM 818 N N . GLN A 1 101 ? -22.590 1.490 13.325 1.00 80.75 101 GLN A N 1
ATOM 819 C CA . GLN A 1 101 ? -23.424 1.768 12.154 1.00 80.75 101 GLN A CA 1
ATOM 820 C C . GLN A 1 101 ? -22.688 1.514 10.836 1.00 80.75 101 GLN A C 1
ATOM 822 O O . GLN A 1 101 ? -23.265 0.922 9.928 1.00 80.75 101 GLN A O 1
ATOM 827 N N . LEU A 1 102 ? -21.418 1.922 10.736 1.00 82.44 102 LEU A N 1
ATOM 828 C CA . LEU A 1 102 ? -20.597 1.664 9.550 1.00 82.44 102 LEU A CA 1
ATOM 829 C C . LEU A 1 102 ? -20.341 0.166 9.359 1.00 82.44 102 LEU A C 1
ATOM 831 O O . LEU A 1 102 ? -20.423 -0.328 8.240 1.00 82.44 102 LEU A O 1
ATOM 835 N N . ALA A 1 103 ? -20.076 -0.563 10.444 1.00 83.81 103 ALA A N 1
ATOM 836 C CA . ALA A 1 103 ? -19.870 -2.007 10.401 1.00 83.81 103 ALA A CA 1
ATOM 837 C C . ALA A 1 103 ? -21.147 -2.773 10.016 1.00 83.81 103 ALA A C 1
ATOM 839 O O . ALA A 1 103 ? -21.068 -3.805 9.355 1.00 83.81 103 ALA A O 1
ATOM 840 N N . GLY A 1 104 ? -22.319 -2.271 10.419 1.00 81.12 104 GLY A N 1
ATOM 841 C CA . GLY A 1 104 ? -23.622 -2.848 10.083 1.00 81.12 104 GLY A CA 1
ATOM 842 C C . GLY A 1 104 ? -24.210 -2.381 8.747 1.00 81.12 104 GLY A C 1
ATOM 843 O O . GLY A 1 104 ? -25.292 -2.838 8.377 1.00 81.12 104 GLY A O 1
ATOM 844 N N . PHE A 1 105 ? -23.552 -1.466 8.031 1.00 84.06 105 PHE A N 1
ATOM 845 C CA . PHE A 1 105 ? -24.078 -0.927 6.782 1.00 84.06 105 PHE A CA 1
ATOM 846 C C . PHE A 1 105 ? -24.095 -1.992 5.680 1.00 84.06 105 PHE A C 1
ATOM 848 O O . PHE A 1 105 ? -23.071 -2.571 5.320 1.00 84.06 105 PHE A O 1
ATOM 855 N N . VAL A 1 106 ? -25.272 -2.198 5.091 1.00 83.88 106 VAL A N 1
ATOM 856 C CA . VAL A 1 106 ? -25.464 -3.028 3.901 1.00 83.88 106 VAL A CA 1
ATOM 857 C C . VAL A 1 106 ? -26.236 -2.202 2.885 1.00 83.88 106 VAL A C 1
ATOM 859 O O . VAL A 1 106 ? -27.380 -1.821 3.130 1.00 83.88 106 VAL A O 1
ATOM 862 N N . ALA A 1 107 ? -25.612 -1.919 1.740 1.00 82.75 107 ALA A N 1
ATOM 863 C CA . ALA A 1 107 ? -26.275 -1.183 0.672 1.00 82.75 107 ALA A CA 1
ATOM 864 C C . ALA A 1 107 ? -27.500 -1.960 0.172 1.00 82.75 107 ALA A C 1
ATOM 866 O O . ALA A 1 107 ? -27.412 -3.139 -0.178 1.00 82.75 107 ALA A O 1
ATOM 867 N N . SER A 1 108 ? -28.634 -1.270 0.080 1.00 83.88 108 SER A N 1
ATOM 868 C CA . SER A 1 108 ? -29.873 -1.815 -0.479 1.00 83.88 108 SER A CA 1
ATOM 869 C C . SER A 1 108 ? -29.695 -2.214 -1.946 1.00 83.88 108 SER A C 1
ATOM 871 O O . SER A 1 108 ? -30.310 -3.168 -2.426 1.00 83.88 108 SER A O 1
ATOM 873 N N . ARG A 1 109 ? -28.812 -1.502 -2.661 1.00 86.31 109 ARG A N 1
ATOM 874 C CA . ARG A 1 109 ? -28.329 -1.864 -3.993 1.00 86.31 109 ARG A CA 1
ATOM 875 C C . ARG A 1 109 ? -26.803 -1.798 -4.028 1.00 86.31 109 ARG A C 1
ATOM 877 O O . ARG A 1 109 ? -26.256 -0.695 -3.996 1.00 86.31 109 ARG A O 1
ATOM 884 N N . PRO A 1 110 ? -26.102 -2.931 -4.218 1.00 83.38 110 PRO A N 1
ATOM 885 C CA . PRO A 1 110 ? -24.639 -2.954 -4.278 1.00 83.38 110 PRO A CA 1
ATOM 886 C C . PRO A 1 110 ? -24.048 -1.984 -5.312 1.00 83.38 110 PRO A C 1
ATOM 888 O O . PRO A 1 110 ? -23.045 -1.332 -5.056 1.00 83.38 110 PRO A O 1
ATOM 891 N N . SER A 1 111 ? -24.717 -1.803 -6.458 1.00 87.81 111 SER A N 1
ATOM 892 C CA . SER A 1 111 ? -24.276 -0.890 -7.524 1.00 87.81 111 SER A CA 1
ATOM 893 C C . SER A 1 111 ? -24.360 0.599 -7.163 1.00 87.81 111 SER A C 1
ATOM 895 O O . SER A 1 111 ? -23.953 1.443 -7.957 1.00 87.81 111 SER A O 1
ATOM 897 N N . LYS A 1 112 ? -24.972 0.940 -6.026 1.00 85.38 112 LYS A N 1
ATOM 898 C CA . LYS A 1 112 ? -25.113 2.308 -5.521 1.00 85.38 112 LYS A CA 1
ATOM 899 C C . LYS A 1 112 ? -24.483 2.485 -4.146 1.00 85.38 112 LYS A C 1
ATOM 901 O O . LYS A 1 112 ? -24.754 3.492 -3.502 1.00 85.38 112 LYS A O 1
ATOM 906 N N . TYR A 1 113 ? -23.637 1.546 -3.724 1.00 84.62 113 TYR A N 1
ATOM 907 C CA . TYR A 1 113 ? -22.959 1.576 -2.432 1.00 84.62 113 TYR A CA 1
ATOM 908 C C . TYR A 1 113 ? -22.366 2.958 -2.124 1.00 84.62 113 TYR A C 1
ATOM 910 O O . TYR A 1 113 ? -22.731 3.560 -1.119 1.00 84.62 113 TYR A O 1
ATOM 918 N N . ASP A 1 114 ? -21.577 3.515 -3.047 1.00 82.31 114 ASP A N 1
ATOM 919 C CA . ASP A 1 114 ? -20.928 4.823 -2.871 1.00 82.31 114 ASP A CA 1
ATOM 920 C C . ASP A 1 114 ? -21.929 5.981 -2.726 1.00 82.31 114 ASP A C 1
ATOM 922 O O . ASP A 1 114 ? -21.673 6.955 -2.029 1.00 82.31 114 ASP A O 1
ATOM 926 N N . GLN A 1 115 ? -23.104 5.889 -3.352 1.00 82.94 115 GLN A N 1
ATOM 927 C CA . GLN A 1 115 ? -24.154 6.906 -3.220 1.00 82.94 115 GLN A CA 1
ATOM 928 C C . GLN A 1 115 ? -24.950 6.744 -1.919 1.00 82.94 115 GLN A C 1
ATOM 930 O O . GLN A 1 115 ? -25.409 7.732 -1.351 1.00 82.94 115 GLN A O 1
ATOM 935 N N . GLU A 1 116 ? -25.157 5.503 -1.476 1.00 81.12 116 GLU A N 1
ATOM 936 C CA . GLU A 1 116 ? -25.911 5.165 -0.265 1.00 81.12 116 GLU A CA 1
ATOM 937 C C . GLU A 1 116 ? -25.074 5.434 0.996 1.00 81.12 116 GLU A C 1
ATOM 939 O O . GLU A 1 116 ? -25.606 5.939 1.983 1.00 81.12 116 GLU A O 1
ATOM 944 N N . ILE A 1 117 ? -23.756 5.219 0.945 1.00 80.69 117 ILE A N 1
ATOM 945 C CA . ILE A 1 117 ? -22.850 5.493 2.068 1.00 80.69 117 ILE A CA 1
ATOM 946 C C . ILE A 1 117 ? -22.621 6.994 2.296 1.00 80.69 117 ILE A C 1
ATOM 948 O O . ILE A 1 117 ? -22.464 7.433 3.431 1.00 80.69 117 ILE A O 1
ATOM 952 N N . GLU A 1 118 ? -22.691 7.823 1.253 1.00 76.25 118 GLU A N 1
ATOM 953 C CA . GLU A 1 118 ? -22.625 9.286 1.401 1.00 76.25 118 GLU A CA 1
ATOM 954 C C . GLU A 1 118 ? -23.870 9.863 2.097 1.00 76.25 118 GLU A C 1
ATOM 956 O O . GLU A 1 118 ? -23.815 10.944 2.678 1.00 76.25 118 GLU A O 1
ATOM 961 N N . GLN A 1 119 ? -24.990 9.134 2.133 1.00 70.06 119 GLN A N 1
ATOM 962 C CA . GLN A 1 119 ? -26.151 9.526 2.944 1.00 70.06 119 GLN A CA 1
ATOM 963 C C . GLN A 1 119 ? -25.928 9.269 4.441 1.00 70.06 119 GLN A C 1
ATOM 965 O O . GLN A 1 119 ? -26.598 9.891 5.264 1.00 70.06 119 GLN A O 1
ATOM 970 N N . TYR A 1 120 ? -24.963 8.409 4.787 1.00 65.19 120 TYR A N 1
ATOM 971 C CA . TYR A 1 120 ? -24.492 8.186 6.156 1.00 65.19 120 TYR A CA 1
ATOM 972 C C . TYR A 1 120 ? -23.481 9.252 6.624 1.00 65.19 120 TYR A C 1
ATOM 974 O O . TYR A 1 120 ? -23.073 9.254 7.788 1.00 65.19 120 TYR A O 1
ATOM 982 N N . ARG A 1 121 ? -23.070 10.193 5.759 1.00 62.31 121 ARG A N 1
ATOM 983 C CA . ARG A 1 121 ? -22.209 11.313 6.166 1.00 62.31 121 ARG A CA 1
ATOM 984 C C . ARG A 1 121 ? -22.974 12.301 7.074 1.00 62.31 121 ARG A C 1
ATOM 986 O O . ARG A 1 121 ? -24.190 12.454 6.970 1.00 62.31 121 ARG A O 1
ATOM 993 N N . PRO A 1 122 ? -22.272 13.022 7.966 1.00 54.22 122 PRO A N 1
ATOM 994 C CA . PRO A 1 122 ? -22.828 13.592 9.193 1.00 54.22 122 PRO A CA 1
ATOM 995 C C . PRO A 1 122 ? -23.709 14.846 9.027 1.00 54.22 122 PRO A C 1
ATOM 997 O O . PRO A 1 122 ? -23.911 15.547 10.006 1.00 54.22 122 PRO A O 1
ATOM 1000 N N . SER A 1 123 ? -24.272 15.160 7.854 1.00 52.38 123 SER A N 1
ATOM 1001 C CA . SER A 1 123 ? -25.118 16.363 7.722 1.00 52.38 123 SER A CA 1
ATOM 1002 C C . SER A 1 123 ? -26.555 16.169 8.223 1.00 52.38 123 SER A C 1
ATOM 1004 O O . SER A 1 123 ? -27.236 17.150 8.500 1.00 52.38 123 SER A O 1
ATOM 1006 N N . LYS A 1 124 ? -27.038 14.922 8.320 1.00 47.41 124 LYS A N 1
ATOM 1007 C CA . LYS A 1 124 ? -28.358 14.600 8.900 1.00 47.41 124 LYS A CA 1
ATOM 1008 C C . LYS A 1 124 ? -28.299 14.198 10.377 1.00 47.41 124 LYS A C 1
ATOM 1010 O O . LYS A 1 124 ? -29.307 14.286 11.067 1.00 47.41 124 LYS A O 1
ATOM 1015 N N . TYR A 1 125 ? -27.127 13.799 10.867 1.00 52.47 125 TYR A N 1
ATOM 1016 C CA . TYR A 1 125 ? -26.956 13.246 12.213 1.00 52.47 125 TYR A CA 1
ATOM 1017 C C . TYR A 1 125 ? -26.886 14.295 13.322 1.00 52.47 125 TYR A C 1
ATOM 1019 O O . TYR A 1 125 ? -27.181 13.972 14.468 1.00 52.47 125 TYR A O 1
ATOM 1027 N N . ASP A 1 126 ? -26.581 15.552 12.999 1.00 52.47 126 ASP A N 1
ATOM 1028 C CA . ASP A 1 126 ? -26.675 16.632 13.987 1.00 52.47 126 ASP A CA 1
ATOM 1029 C C . ASP A 1 126 ? -28.123 16.822 14.490 1.00 52.47 126 ASP A C 1
ATOM 1031 O O . ASP A 1 126 ? -28.323 17.256 15.620 1.00 52.47 126 ASP A O 1
ATOM 1035 N N . GLN A 1 127 ? -29.135 16.423 13.704 1.00 50.97 127 GLN A N 1
ATOM 1036 C CA . GLN A 1 127 ? -30.554 16.591 14.048 1.00 50.97 127 GLN A CA 1
ATOM 1037 C C . GLN A 1 127 ? -31.096 15.495 14.983 1.00 50.97 127 GLN A C 1
ATOM 1039 O O . GLN A 1 127 ? -31.913 15.783 15.851 1.00 50.97 127 GLN A O 1
ATOM 1044 N N . GLU A 1 128 ? -30.636 14.245 14.863 1.00 52.72 128 GLU A N 1
ATOM 1045 C CA . GLU A 1 128 ? -31.056 13.153 15.765 1.00 52.72 128 GLU A CA 1
ATOM 1046 C C . GLU A 1 128 ? -30.306 13.163 17.100 1.00 52.72 128 GLU A C 1
ATOM 1048 O O . GLU A 1 128 ? -30.767 12.580 18.078 1.00 52.72 128 GLU A O 1
ATOM 1053 N N . ILE A 1 129 ? -29.153 13.827 17.164 1.00 53.53 129 ILE A N 1
ATOM 1054 C CA . ILE A 1 129 ? -28.344 13.924 18.380 1.00 53.53 129 ILE A CA 1
ATOM 1055 C C . ILE A 1 129 ? -28.855 15.038 19.316 1.00 53.53 129 ILE A C 1
ATOM 1057 O O . ILE A 1 129 ? -28.693 14.932 20.534 1.00 53.53 129 ILE A O 1
ATOM 1061 N N . GLU A 1 130 ? -29.538 16.065 18.793 1.00 53.00 130 GLU A N 1
ATOM 1062 C CA . GLU A 1 130 ? -30.175 17.111 19.611 1.00 53.00 130 GLU A CA 1
ATOM 1063 C C . GLU A 1 130 ? -31.272 16.584 20.540 1.00 53.00 130 GLU A C 1
ATOM 1065 O O . GLU A 1 130 ? -31.472 17.156 21.605 1.00 53.00 130 GLU A O 1
ATOM 1070 N N . GLN A 1 131 ? -31.935 15.472 20.206 1.00 54.16 131 GLN A N 1
ATOM 1071 C CA . GLN A 1 131 ? -32.973 14.896 21.074 1.00 54.16 131 GLN A CA 1
ATOM 1072 C C . GLN A 1 131 ? -32.414 14.300 22.383 1.00 54.16 131 GLN A C 1
ATOM 1074 O O . GLN A 1 131 ? -33.181 13.976 23.286 1.00 54.16 131 GLN A O 1
ATOM 1079 N N . TYR A 1 132 ? -31.091 14.121 22.466 1.00 51.38 132 TYR A N 1
ATOM 1080 C CA . TYR A 1 132 ? -30.377 13.603 23.636 1.00 51.38 13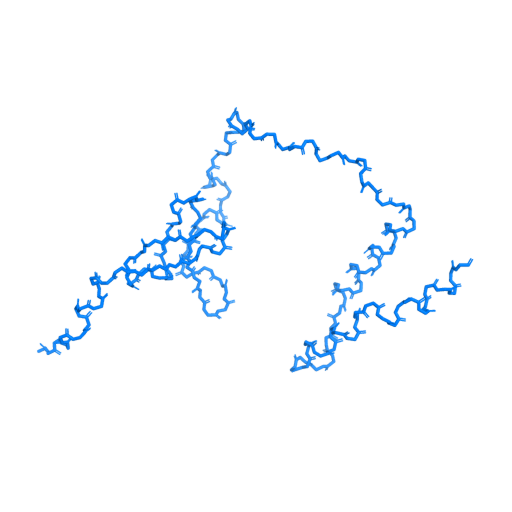2 TYR A CA 1
ATOM 1081 C C . TYR A 1 132 ? -29.577 14.691 24.385 1.00 51.38 132 TYR A C 1
ATOM 1083 O O . TYR A 1 132 ? -28.748 14.353 25.234 1.00 51.38 132 TYR A O 1
ATOM 1091 N N . ARG A 1 133 ? -29.787 15.978 24.063 1.00 52.00 133 ARG A N 1
ATOM 1092 C CA . ARG A 1 133 ? -29.331 17.131 24.863 1.00 52.00 133 ARG A CA 1
ATOM 1093 C C . ARG A 1 133 ? -30.400 17.555 25.862 1.00 52.00 133 ARG A C 1
ATOM 1095 O O . ARG A 1 133 ? -29.989 18.010 26.951 1.00 52.00 133 ARG A O 1
#

Foldseek 3Di:
DDDDPVVVVQQPDWDWEADPPPRDIDIDGSVCNAFDQDPPPRDTRHADPVGHHPDDDCCVVDVVPDDPPPVVPPPVPVPPPPPVPDDPPVVVVVVVVLVVCVVPDDDPDPVCVVVVVVVVPCPCVVVVVVVVD

Sequence (133 aa):
MRWKVGEFRRRRLRVCVNCWYCNENTTVPYENVNCFECPHCDQYNGFSNDGGYNKDIPAQHDELLNHPINTANQTKSLGQISSSKSLCHYCNINQELKIQQLAGFVASRPSKYDQEIEQYRPSKYDQEIEQYR